Protein AF-A0A3C1UCT9-F1 (afdb_monomer)

Solvent-accessible surface area (backbone atoms only — not comparable to full-atom values): 4901 Å² total; per-residue (Å²): 134,84,51,74,65,57,53,49,52,53,61,64,71,49,53,69,72,54,44,18,51,52,28,13,52,53,47,12,64,74,67,77,45,94,39,89,35,48,86,71,57,16,58,55,52,56,70,70,47,55,69,70,56,48,51,52,51,48,46,50,56,65,66,75,38,59,84,62,68,69,78,85,55,98,83,76,80,84,83,133

Foldseek 3Di:
DDDPVNLVVVLVPDDQVVLQVLLQVQVCVVVVHRDGDGPPVSVVSQVPDDPVVSVVSVCCCPPVDPPPPPPDDPPDDDDD

Sequence (80 aa):
MMTKDDLAEWWSGLAISEKERIASKIASKRAGKAKKVTYPECTVVWNSLDQELQEKVYAHCTDDHGLLLAEYKAGDTYSF

Structure (mmCIF, N/CA/C/O backbone):
data_AF-A0A3C1UCT9-F1
#
_entry.id   AF-A0A3C1UCT9-F1
#
loop_
_atom_site.group_PDB
_atom_site.id
_atom_site.type_symbol
_atom_site.label_atom_id
_atom_site.label_alt_id
_atom_site.label_comp_id
_atom_site.label_asym_id
_atom_site.label_entity_id
_atom_site.label_seq_id
_atom_site.pdbx_PDB_ins_code
_atom_site.Cartn_x
_atom_site.Cartn_y
_atom_site.Cartn_z
_atom_site.occupancy
_atom_site.B_iso_or_equiv
_atom_site.auth_seq_id
_atom_site.auth_comp_id
_atom_site.auth_asym_id
_atom_site.auth_atom_id
_atom_site.pdbx_PDB_model_num
ATOM 1 N N . MET A 1 1 ? 9.789 -14.125 8.478 1.00 74.31 1 MET A N 1
ATOM 2 C CA . MET A 1 1 ? 9.365 -12.762 8.853 1.00 74.31 1 MET A CA 1
ATOM 3 C C . MET A 1 1 ? 10.074 -11.819 7.908 1.00 74.31 1 MET A C 1
ATOM 5 O O . MET A 1 1 ? 11.268 -12.020 7.712 1.00 74.31 1 MET A O 1
ATOM 9 N N . MET A 1 2 ? 9.349 -10.913 7.257 1.00 84.88 2 MET A N 1
ATOM 10 C CA . MET A 1 2 ? 9.960 -9.970 6.321 1.00 84.88 2 MET A CA 1
ATOM 11 C C . MET A 1 2 ? 10.562 -8.810 7.103 1.00 84.88 2 MET A C 1
ATOM 13 O O . MET A 1 2 ? 10.008 -8.371 8.111 1.00 84.88 2 MET A O 1
ATOM 17 N N . THR A 1 3 ? 11.703 -8.305 6.657 1.00 92.62 3 THR A N 1
ATOM 18 C CA . THR A 1 3 ? 12.268 -7.085 7.229 1.00 92.62 3 THR A CA 1
ATOM 19 C C . THR A 1 3 ? 11.511 -5.859 6.717 1.00 92.62 3 THR A C 1
ATOM 21 O O . THR A 1 3 ? 10.783 -5.913 5.722 1.00 92.62 3 THR A O 1
ATOM 24 N N . LYS A 1 4 ? 11.685 -4.717 7.391 1.00 89.19 4 LYS A N 1
ATOM 25 C CA . LYS A 1 4 ? 11.167 -3.442 6.876 1.00 89.19 4 LYS A CA 1
ATOM 26 C C . LYS A 1 4 ? 11.771 -3.073 5.523 1.00 89.19 4 LYS A C 1
ATOM 28 O O . LYS A 1 4 ? 11.074 -2.460 4.719 1.00 89.19 4 LYS A O 1
ATOM 33 N N . ASP A 1 5 ? 13.019 -3.459 5.281 1.00 92.69 5 ASP A N 1
ATOM 34 C CA . ASP A 1 5 ? 13.704 -3.173 4.024 1.00 92.69 5 ASP A CA 1
ATOM 35 C C . ASP A 1 5 ? 13.114 -4.009 2.883 1.00 92.69 5 ASP A C 1
ATOM 37 O O . ASP A 1 5 ? 12.796 -3.443 1.841 1.00 92.69 5 ASP A O 1
ATOM 41 N N . ASP A 1 6 ? 12.814 -5.295 3.112 1.00 93.75 6 ASP A N 1
ATOM 42 C CA . ASP A 1 6 ? 12.152 -6.143 2.104 1.00 93.75 6 ASP A CA 1
ATOM 43 C C . ASP A 1 6 ? 10.763 -5.592 1.717 1.00 93.75 6 ASP A C 1
ATOM 45 O O . ASP A 1 6 ? 10.362 -5.585 0.551 1.00 93.75 6 ASP A O 1
ATOM 49 N N . LEU A 1 7 ? 10.007 -5.097 2.703 1.00 94.31 7 LEU A N 1
ATOM 50 C CA . LEU A 1 7 ? 8.678 -4.509 2.494 1.00 94.31 7 LEU A CA 1
ATOM 51 C C . LEU A 1 7 ? 8.756 -3.153 1.778 1.00 94.31 7 LEU A C 1
ATOM 53 O O . LEU A 1 7 ? 7.881 -2.825 0.970 1.00 94.31 7 LEU A O 1
ATOM 57 N N . ALA A 1 8 ? 9.791 -2.362 2.065 1.00 94.00 8 ALA A N 1
ATOM 58 C CA . ALA A 1 8 ? 10.061 -1.109 1.372 1.00 94.00 8 ALA A CA 1
ATOM 59 C C . ALA A 1 8 ? 10.483 -1.357 -0.081 1.00 94.00 8 ALA A C 1
ATOM 61 O O . ALA A 1 8 ? 9.997 -0.661 -0.975 1.00 94.00 8 ALA A O 1
ATOM 62 N N . GLU A 1 9 ? 11.322 -2.365 -0.324 1.00 95.56 9 GLU A N 1
ATOM 63 C CA . GLU A 1 9 ? 11.724 -2.795 -1.661 1.00 95.56 9 GLU A CA 1
ATOM 64 C C . GLU A 1 9 ? 10.501 -3.229 -2.474 1.00 95.56 9 GLU A C 1
ATOM 66 O O . GLU A 1 9 ? 10.250 -2.667 -3.545 1.00 95.56 9 GLU A O 1
ATOM 71 N N . TRP A 1 10 ? 9.665 -4.114 -1.923 1.00 94.94 10 TRP A N 1
ATOM 72 C CA . TRP A 1 10 ? 8.411 -4.522 -2.557 1.00 94.94 10 TRP A CA 1
ATOM 73 C C . TRP A 1 10 ? 7.517 -3.323 -2.893 1.00 94.94 10 TRP A C 1
ATOM 75 O O . TRP A 1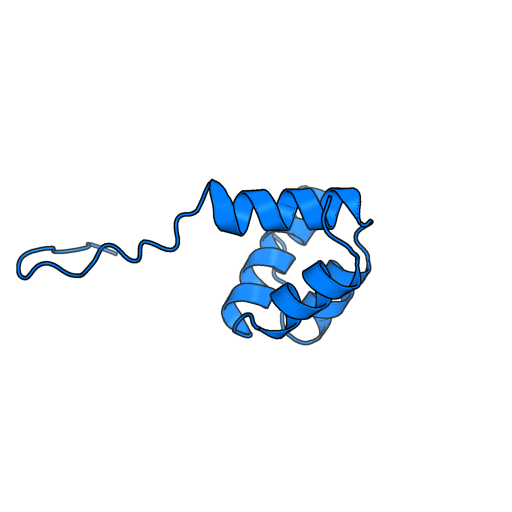 10 ? 7.106 -3.156 -4.042 1.00 94.94 10 TRP A O 1
ATOM 85 N N . TRP A 1 11 ? 7.258 -2.440 -1.921 1.00 95.56 11 TRP A N 1
ATOM 86 C CA . TRP A 1 11 ? 6.433 -1.251 -2.143 1.00 95.56 11 TRP A CA 1
ATOM 87 C C . TRP A 1 11 ? 7.030 -0.317 -3.198 1.00 95.56 11 TRP A C 1
ATOM 89 O O . TRP A 1 11 ? 6.301 0.310 -3.973 1.00 95.56 11 TRP A O 1
ATOM 99 N N . SER A 1 12 ? 8.358 -0.189 -3.242 1.00 94.50 12 SER A N 1
ATOM 100 C CA . SER A 1 12 ? 9.048 0.634 -4.231 1.00 94.50 12 SER A CA 1
ATOM 101 C C . SER A 1 12 ? 8.847 0.101 -5.653 1.00 94.50 12 SER A C 1
ATOM 103 O O . SER A 1 12 ? 8.597 0.915 -6.545 1.00 94.50 12 SER A O 1
ATOM 105 N N . GLY A 1 13 ? 8.829 -1.227 -5.825 1.00 93.50 13 GLY A N 1
ATOM 106 C CA . GLY A 1 13 ? 8.696 -1.912 -7.113 1.00 93.50 13 GLY A CA 1
ATOM 107 C C . GLY A 1 13 ? 7.291 -1.921 -7.726 1.00 93.50 13 GLY A C 1
ATOM 108 O O . GLY A 1 13 ? 7.163 -2.163 -8.923 1.00 93.50 13 GLY A O 1
ATOM 109 N N . LEU A 1 14 ? 6.240 -1.629 -6.953 1.00 92.56 14 LEU A N 1
ATOM 110 C CA . LEU A 1 14 ? 4.869 -1.551 -7.476 1.00 92.56 14 LEU A CA 1
ATOM 111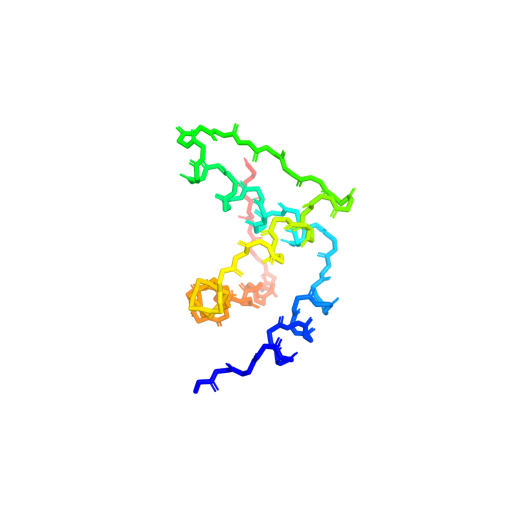 C C . LEU A 1 14 ? 4.677 -0.370 -8.444 1.00 92.56 14 LEU A C 1
ATOM 113 O O . LEU A 1 14 ? 5.277 0.698 -8.279 1.00 92.56 14 LEU A O 1
ATOM 117 N N . ALA A 1 15 ? 3.753 -0.503 -9.397 1.00 95.50 15 ALA A N 1
ATOM 118 C CA . ALA A 1 15 ? 3.310 0.624 -10.212 1.00 95.50 15 ALA A CA 1
ATOM 119 C C . ALA A 1 15 ? 2.522 1.644 -9.369 1.00 95.50 15 ALA A C 1
ATOM 121 O O . ALA A 1 15 ? 1.884 1.299 -8.372 1.00 95.50 15 ALA A O 1
ATOM 122 N N . ILE A 1 16 ? 2.504 2.918 -9.784 1.00 94.25 16 ILE A N 1
ATOM 123 C CA . ILE A 1 16 ? 1.772 3.980 -9.065 1.00 94.25 16 ILE A CA 1
ATOM 124 C C . ILE A 1 16 ? 0.297 3.602 -8.861 1.00 94.25 16 ILE A C 1
ATOM 126 O O . ILE A 1 16 ? -0.213 3.701 -7.748 1.00 94.25 16 ILE A O 1
ATOM 130 N N . SER A 1 17 ? -0.367 3.096 -9.901 1.00 93.25 17 SER A N 1
ATOM 131 C CA . SER A 1 17 ? -1.772 2.674 -9.840 1.00 93.25 17 SER A CA 1
ATOM 132 C C . SER A 1 17 ? -2.024 1.566 -8.810 1.00 93.25 17 SER A C 1
ATOM 134 O O . SER A 1 17 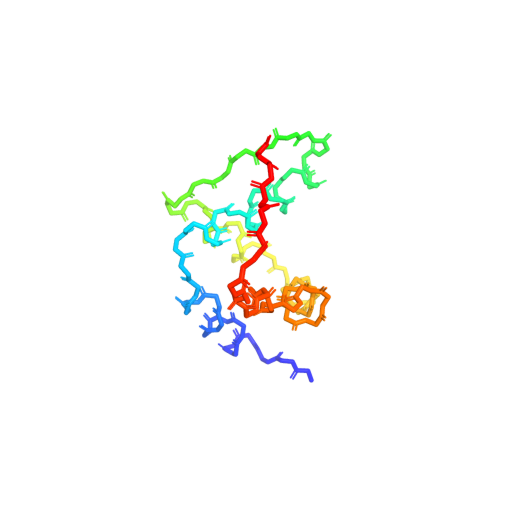? -3.071 1.540 -8.161 1.00 93.25 17 SER A O 1
ATOM 136 N N . GLU A 1 18 ? -1.063 0.665 -8.609 1.00 94.31 18 GLU A N 1
ATOM 137 C CA . GLU A 1 18 ? -1.147 -0.399 -7.608 1.00 94.31 18 GLU A CA 1
ATOM 138 C C . GLU A 1 18 ? -0.983 0.157 -6.195 1.00 94.31 18 GLU A C 1
ATOM 140 O O . GLU A 1 18 ? -1.787 -0.171 -5.316 1.00 94.31 18 GLU A O 1
ATOM 145 N N . LYS A 1 19 ? -0.012 1.059 -5.994 1.00 95.69 19 LYS A N 1
ATOM 146 C CA . LYS A 1 19 ? 0.194 1.766 -4.719 1.00 95.69 19 LYS A CA 1
ATOM 147 C C . LYS A 1 19 ? -1.061 2.535 -4.314 1.00 95.69 19 LYS A C 1
ATOM 149 O O . LYS A 1 19 ? -1.533 2.405 -3.185 1.00 95.69 19 LYS A O 1
ATOM 154 N N . GLU A 1 20 ? -1.649 3.284 -5.243 1.00 96.31 20 GLU A N 1
ATOM 155 C CA . GLU A 1 20 ? -2.894 4.028 -5.025 1.00 96.31 20 GLU A CA 1
ATOM 156 C C . GLU A 1 20 ? -4.069 3.106 -4.685 1.00 96.31 20 GLU A C 1
ATOM 158 O O . GLU A 1 20 ? -4.826 3.382 -3.749 1.00 96.31 20 GLU A O 1
ATOM 163 N N . ARG A 1 21 ? -4.212 1.976 -5.391 1.00 95.50 21 ARG A N 1
ATOM 164 C CA . ARG A 1 21 ? -5.266 0.980 -5.137 1.00 95.50 21 ARG A CA 1
ATOM 165 C C . ARG A 1 21 ? -5.150 0.385 -3.735 1.00 95.50 21 ARG A C 1
ATOM 167 O O . ARG A 1 21 ? -6.144 0.338 -3.005 1.00 95.50 21 ARG A O 1
ATOM 174 N N . ILE A 1 22 ? -3.953 -0.057 -3.354 1.00 95.50 22 ILE A N 1
ATOM 175 C CA . ILE A 1 22 ? -3.683 -0.657 -2.040 1.00 95.50 22 ILE A CA 1
ATOM 176 C C . ILE A 1 22 ? -3.910 0.382 -0.936 1.00 95.50 22 ILE A C 1
ATOM 178 O O . ILE A 1 22 ? -4.695 0.142 -0.015 1.00 95.50 22 ILE A O 1
ATOM 182 N N . ALA A 1 23 ? -3.320 1.573 -1.065 1.00 96.31 23 ALA A N 1
ATOM 183 C CA . ALA A 1 23 ? -3.474 2.648 -0.089 1.00 96.31 23 ALA A CA 1
ATOM 184 C C . ALA A 1 23 ? -4.931 3.114 0.055 1.00 96.31 23 ALA A C 1
ATOM 186 O O . ALA A 1 23 ? -5.384 3.362 1.172 1.00 96.31 23 ALA A O 1
ATOM 187 N N . SER A 1 24 ? -5.694 3.181 -1.040 1.00 95.06 24 SER A N 1
ATOM 188 C CA . SER A 1 24 ? -7.124 3.517 -1.006 1.00 95.06 24 SER A CA 1
ATOM 189 C C . SER A 1 24 ? -7.940 2.463 -0.255 1.00 95.06 24 SER A C 1
ATOM 191 O O . SER A 1 24 ? -8.792 2.819 0.560 1.00 95.06 24 SER A O 1
ATOM 193 N N . LYS A 1 25 ? -7.664 1.164 -0.455 1.00 94.38 25 LYS A N 1
ATOM 194 C CA . LYS A 1 25 ? -8.311 0.082 0.313 1.00 94.38 25 LYS A CA 1
ATOM 195 C C . LYS A 1 25 ? -7.996 0.194 1.808 1.00 94.38 25 LYS A C 1
ATOM 197 O O . LYS A 1 25 ? -8.911 0.142 2.631 1.00 94.38 25 LYS A O 1
ATOM 202 N N . ILE A 1 26 ? -6.726 0.412 2.154 1.00 94.75 26 ILE A N 1
ATOM 203 C CA . ILE A 1 26 ? -6.275 0.605 3.542 1.00 94.75 26 ILE A CA 1
ATOM 204 C C . ILE A 1 26 ? -6.988 1.805 4.175 1.00 94.75 26 ILE A C 1
ATOM 206 O O . ILE A 1 26 ? -7.581 1.693 5.250 1.00 94.75 26 ILE A O 1
ATOM 210 N N . ALA A 1 27 ? -6.957 2.955 3.499 1.00 94.38 27 ALA A N 1
ATOM 211 C CA . ALA A 1 27 ? -7.550 4.190 3.988 1.00 94.38 27 ALA A CA 1
ATOM 212 C C . ALA A 1 27 ? -9.072 4.082 4.123 1.00 94.38 27 ALA A C 1
ATOM 214 O O . ALA A 1 27 ? -9.630 4.584 5.098 1.00 94.38 27 ALA A O 1
ATOM 215 N N . SER A 1 28 ? -9.733 3.386 3.195 1.00 93.88 28 SER A N 1
ATOM 216 C CA . SER A 1 28 ? -11.174 3.143 3.257 1.00 93.88 28 SER A CA 1
ATOM 217 C C . SER A 1 28 ? -11.552 2.274 4.455 1.00 93.88 28 SER A C 1
ATOM 219 O O . SER A 1 28 ? -12.479 2.607 5.191 1.00 93.88 28 SER A O 1
ATOM 221 N N . LYS A 1 29 ? -10.793 1.196 4.705 1.00 92.69 29 LYS A N 1
ATOM 222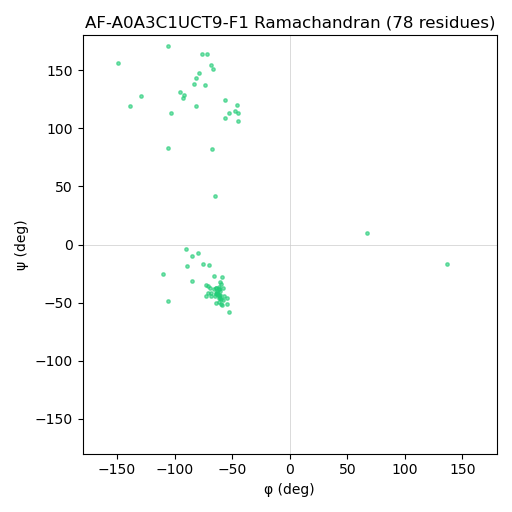 C CA . LYS A 1 29 ? -11.011 0.302 5.851 1.00 92.69 29 LYS A CA 1
ATOM 223 C C . LYS A 1 29 ? -10.812 1.028 7.183 1.00 92.69 29 LYS A C 1
ATOM 225 O O . LYS A 1 29 ? -11.632 0.878 8.079 1.00 92.69 29 LYS A O 1
ATOM 230 N N . ARG A 1 30 ? -9.768 1.859 7.298 1.00 91.50 30 ARG A N 1
ATOM 231 C CA . ARG A 1 30 ? -9.505 2.683 8.494 1.00 91.50 30 ARG A CA 1
ATOM 232 C C . ARG A 1 30 ? -10.581 3.746 8.732 1.00 91.50 30 ARG A C 1
ATOM 234 O O . ARG A 1 30 ? -10.924 4.015 9.875 1.00 91.50 30 ARG A O 1
ATOM 241 N 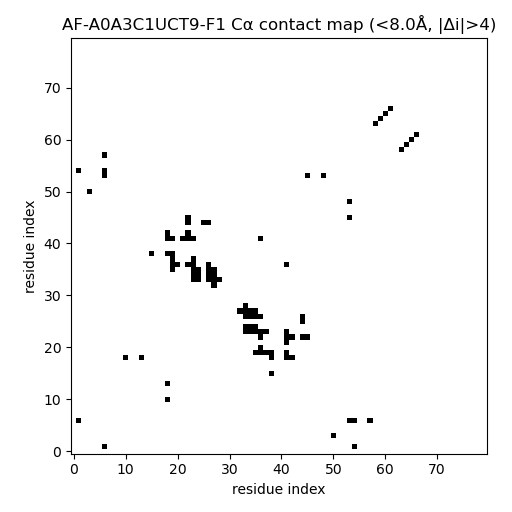N . ALA A 1 31 ? -11.098 4.357 7.666 1.00 91.69 31 ALA A N 1
ATOM 242 C CA . ALA A 1 31 ? -12.094 5.423 7.756 1.00 91.69 31 ALA A CA 1
ATOM 243 C C . ALA A 1 31 ? -13.545 4.920 7.865 1.00 91.69 31 ALA A C 1
ATOM 245 O O . ALA A 1 31 ? -14.444 5.734 8.068 1.00 91.69 31 ALA A O 1
ATOM 246 N N . GLY A 1 32 ? -13.794 3.620 7.661 1.00 93.81 32 GLY A N 1
ATOM 247 C CA . GLY A 1 32 ? -15.142 3.042 7.608 1.00 93.81 32 GLY A CA 1
ATOM 248 C C . GLY A 1 32 ? -15.982 3.493 6.404 1.00 93.81 32 GLY A C 1
ATOM 249 O O . GLY A 1 32 ? -17.182 3.240 6.363 1.00 93.81 32 GLY A O 1
ATOM 250 N N . LYS A 1 33 ? -15.378 4.176 5.425 1.00 91.19 33 LYS A N 1
ATOM 251 C CA . LYS A 1 33 ? -16.035 4.676 4.209 1.00 91.19 33 LYS A CA 1
ATOM 252 C C . LYS A 1 33 ? -15.056 4.711 3.047 1.00 91.19 33 LYS A C 1
ATOM 254 O O . LYS A 1 33 ? -13.854 4.836 3.267 1.00 91.19 33 LYS A O 1
ATOM 259 N N . ALA A 1 34 ? -15.565 4.657 1.818 1.00 92.81 34 ALA A N 1
ATOM 260 C CA . ALA A 1 34 ? -14.733 4.749 0.624 1.00 92.81 34 ALA A CA 1
ATOM 261 C C . ALA A 1 34 ? -13.893 6.039 0.632 1.00 92.81 34 ALA A C 1
ATOM 263 O O . ALA A 1 34 ? -14.419 7.148 0.750 1.00 92.81 34 ALA A O 1
ATOM 264 N N . LYS A 1 35 ? -12.576 5.880 0.513 1.00 94.50 35 LYS A N 1
ATOM 265 C CA . LYS A 1 35 ? -11.597 6.962 0.450 1.00 94.50 35 LYS A CA 1
ATOM 266 C C . LYS A 1 35 ? -10.550 6.628 -0.605 1.00 94.50 35 LYS A C 1
ATOM 268 O O . LYS A 1 35 ? -9.831 5.638 -0.485 1.00 94.50 35 LYS A O 1
ATOM 273 N N . LYS A 1 36 ? -10.453 7.488 -1.619 1.00 94.75 36 LYS A N 1
ATOM 274 C CA . LYS A 1 36 ? -9.398 7.425 -2.630 1.00 94.75 36 LYS A CA 1
ATOM 275 C C . LYS A 1 36 ? -8.141 8.118 -2.105 1.00 94.75 36 LYS A C 1
ATOM 277 O O . LYS A 1 36 ? -8.232 9.173 -1.480 1.00 94.75 36 LYS A O 1
ATOM 282 N N . VAL A 1 37 ? -6.991 7.508 -2.351 1.00 95.38 37 VAL A N 1
ATOM 283 C CA . VAL A 1 37 ? -5.663 8.034 -2.035 1.00 95.38 37 VAL A CA 1
ATOM 284 C C . VAL A 1 37 ? -4.818 7.938 -3.297 1.00 95.38 37 VAL A C 1
ATOM 286 O O . VAL A 1 37 ? -4.747 6.874 -3.908 1.00 95.38 37 VAL A O 1
ATOM 289 N N . THR A 1 38 ? -4.211 9.054 -3.680 1.00 96.38 38 THR A N 1
ATOM 290 C CA . THR A 1 38 ? -3.376 9.196 -4.876 1.00 96.38 38 THR A CA 1
ATOM 291 C C . THR A 1 38 ? -1.901 9.262 -4.508 1.00 96.38 38 THR A C 1
ATOM 293 O O . THR A 1 38 ? -1.548 9.332 -3.332 1.00 96.38 38 THR A O 1
ATOM 296 N N . TYR A 1 39 ? -1.025 9.208 -5.499 1.00 91.81 39 TYR A N 1
ATOM 297 C CA . TYR A 1 39 ? 0.381 9.526 -5.317 1.00 91.81 39 TYR A CA 1
ATOM 298 C C . TYR A 1 39 ? 0.573 11.046 -5.150 1.00 91.81 39 TYR A C 1
ATOM 300 O O . TYR A 1 39 ? -0.018 11.805 -5.920 1.00 91.81 39 TYR A O 1
ATOM 308 N N . PRO A 1 40 ? 1.423 11.505 -4.209 1.00 95.56 40 PRO A N 1
ATOM 309 C CA . PRO A 1 40 ? 2.324 10.723 -3.353 1.00 95.56 40 PRO A CA 1
ATOM 310 C C . PRO A 1 40 ? 1.720 10.264 -2.013 1.00 95.56 40 PRO A C 1
ATOM 312 O O . PRO A 1 40 ? 2.378 9.525 -1.273 1.00 95.56 40 PRO A O 1
ATOM 315 N N . GLU A 1 41 ? 0.487 10.657 -1.675 1.00 96.94 41 GLU A N 1
ATOM 316 C CA . GLU A 1 41 ? -0.145 10.350 -0.382 1.00 96.94 41 GLU A CA 1
ATOM 317 C C . GLU A 1 41 ? -0.254 8.845 -0.099 1.00 96.94 41 GLU A C 1
ATOM 319 O O . GLU A 1 41 ? -0.219 8.425 1.060 1.00 96.94 41 GLU A O 1
ATOM 324 N N . CYS A 1 42 ? -0.340 8.008 -1.135 1.00 95.38 42 CYS A N 1
ATOM 325 C CA . CYS A 1 42 ? -0.386 6.554 -0.999 1.00 95.38 42 CYS A CA 1
ATOM 326 C C . CYS A 1 42 ? 0.838 6.001 -0.257 1.00 95.38 42 CYS A C 1
ATOM 328 O O . CYS A 1 42 ? 0.706 5.102 0.573 1.00 95.38 42 CYS A O 1
ATOM 330 N N . THR A 1 43 ? 2.015 6.585 -0.493 1.00 96.12 43 THR A N 1
ATOM 331 C CA . THR A 1 43 ? 3.263 6.195 0.173 1.00 96.12 43 THR A CA 1
ATOM 332 C C . THR A 1 43 ? 3.275 6.644 1.630 1.00 96.12 43 THR A C 1
ATOM 334 O O . THR A 1 43 ? 3.758 5.918 2.493 1.00 96.12 43 THR A O 1
ATOM 337 N N . VAL A 1 44 ? 2.675 7.797 1.942 1.00 97.25 44 VAL 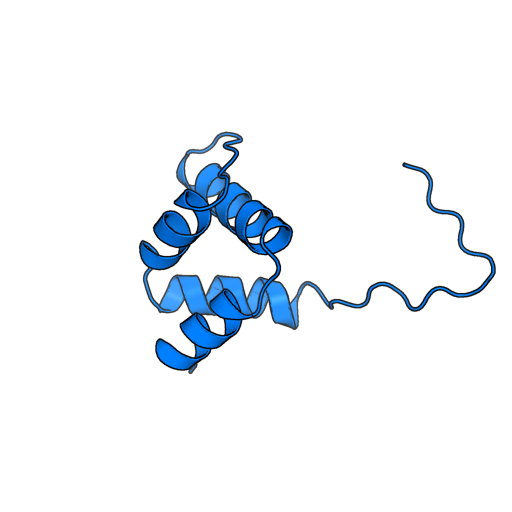A N 1
ATOM 338 C CA . VAL A 1 44 ? 2.500 8.245 3.334 1.00 97.25 44 VAL A CA 1
ATOM 339 C C . VAL A 1 44 ? 1.589 7.280 4.094 1.00 97.25 44 VAL A C 1
ATOM 341 O O . VAL A 1 44 ? 1.894 6.897 5.222 1.00 97.25 44 VAL A O 1
ATOM 344 N N . VAL A 1 45 ? 0.496 6.830 3.467 1.00 96.12 45 VAL A N 1
ATOM 345 C CA . VAL A 1 45 ? -0.403 5.828 4.060 1.00 96.12 45 VAL A CA 1
ATOM 346 C C . VAL A 1 45 ? 0.337 4.519 4.326 1.00 96.12 45 VAL A C 1
ATOM 348 O O . VAL A 1 45 ? 0.219 3.991 5.431 1.00 96.12 45 VAL A O 1
ATOM 351 N N . TRP A 1 46 ? 1.123 4.027 3.367 1.00 96.38 46 TRP A N 1
ATOM 352 C CA . TRP A 1 46 ? 1.938 2.821 3.538 1.00 96.38 46 TRP A CA 1
ATOM 353 C C . TRP A 1 46 ? 2.951 2.941 4.683 1.00 96.38 46 TRP A C 1
ATOM 355 O O . TRP A 1 46 ? 3.014 2.070 5.548 1.00 96.38 46 TRP A O 1
ATOM 365 N N . ASN A 1 47 ? 3.686 4.052 4.747 1.00 95.81 47 ASN A N 1
ATOM 366 C CA . ASN A 1 47 ? 4.697 4.288 5.782 1.00 95.81 47 ASN A CA 1
ATOM 367 C C . ASN A 1 47 ? 4.093 4.520 7.178 1.00 95.81 47 ASN A C 1
ATOM 369 O O . ASN A 1 47 ? 4.795 4.407 8.177 1.00 95.81 47 ASN A O 1
ATOM 373 N N . SER A 1 48 ? 2.796 4.841 7.258 1.00 96.25 48 SER A N 1
ATOM 374 C CA . SER A 1 48 ? 2.058 4.959 8.525 1.00 96.25 48 SER A CA 1
ATOM 375 C C . SER A 1 48 ? 1.616 3.616 9.117 1.00 96.25 48 SER A C 1
ATOM 377 O O . SER A 1 48 ? 1.012 3.584 10.191 1.00 96.25 48 SER A O 1
ATOM 379 N N . LEU A 1 49 ? 1.799 2.514 8.387 1.00 94.81 49 LEU A N 1
ATOM 380 C CA . LEU A 1 49 ? 1.513 1.175 8.888 1.00 94.81 49 LEU A CA 1
ATOM 381 C C . LEU A 1 49 ? 2.648 0.704 9.805 1.00 94.81 49 LEU A C 1
ATOM 383 O O . LEU A 1 49 ? 3.815 1.021 9.578 1.00 94.81 49 LEU A O 1
ATOM 387 N N . ASP A 1 50 ? 2.310 -0.090 10.819 1.00 95.44 50 ASP A N 1
ATOM 388 C CA . ASP A 1 50 ? 3.315 -0.903 11.499 1.00 95.44 50 ASP A CA 1
ATOM 389 C C . ASP A 1 50 ? 3.772 -2.062 10.594 1.00 95.44 50 ASP A C 1
ATOM 391 O O . ASP A 1 50 ? 3.141 -2.382 9.582 1.00 95.44 50 ASP A O 1
ATOM 395 N N . GLN A 1 51 ? 4.900 -2.678 10.947 1.00 93.94 51 GLN A N 1
ATOM 396 C CA . GLN A 1 51 ? 5.491 -3.751 10.146 1.00 93.94 51 GLN A CA 1
ATOM 397 C C . GLN A 1 51 ? 4.550 -4.956 10.030 1.00 93.94 51 GLN A C 1
ATOM 399 O O . GLN A 1 51 ? 4.433 -5.526 8.954 1.00 93.94 51 GLN A O 1
ATOM 404 N N . GLU A 1 52 ? 3.828 -5.308 11.095 1.00 93.88 52 GLU A N 1
ATOM 405 C CA . GLU A 1 52 ? 2.905 -6.449 11.089 1.00 93.88 52 GLU A CA 1
ATOM 406 C C . GLU A 1 52 ? 1.757 -6.248 10.082 1.00 93.88 52 GLU A C 1
ATOM 408 O O . GLU A 1 52 ? 1.385 -7.163 9.346 1.00 93.88 52 GLU A O 1
ATOM 413 N N . LEU A 1 53 ? 1.191 -5.040 10.001 1.00 93.44 53 LEU A N 1
ATOM 414 C CA . LEU A 1 53 ? 0.179 -4.712 9.000 1.00 93.44 53 LEU A CA 1
ATOM 415 C C . LEU A 1 53 ? 0.766 -4.657 7.592 1.00 93.44 53 LEU A C 1
ATOM 417 O O . LEU A 1 53 ? 0.088 -5.080 6.656 1.00 93.44 53 LEU A O 1
ATOM 421 N N . GLN A 1 54 ? 1.993 -4.161 7.427 1.00 94.75 54 GLN A N 1
ATOM 422 C CA . GLN A 1 54 ? 2.676 -4.203 6.133 1.00 94.75 54 GLN A CA 1
ATOM 423 C C . GLN A 1 54 ? 2.877 -5.647 5.663 1.00 94.75 54 GLN A C 1
ATOM 425 O O . GLN A 1 54 ? 2.547 -5.947 4.520 1.00 94.75 54 GLN A O 1
ATOM 430 N N . GLU A 1 55 ? 3.306 -6.552 6.545 1.00 93.31 55 GLU A N 1
ATOM 431 C CA . GLU A 1 55 ? 3.432 -7.984 6.252 1.00 93.31 55 GLU A CA 1
ATOM 432 C C . GLU A 1 55 ? 2.088 -8.613 5.870 1.00 93.31 55 GLU A C 1
ATOM 434 O O . GLU A 1 55 ? 2.008 -9.348 4.889 1.00 93.31 55 GLU A O 1
ATOM 439 N N . LYS A 1 56 ? 1.003 -8.290 6.587 1.00 91.31 56 LYS A N 1
ATOM 440 C CA . LYS A 1 56 ? -0.344 -8.786 6.252 1.00 91.31 56 LYS A CA 1
ATOM 441 C C . LYS A 1 56 ? -0.822 -8.292 4.891 1.00 91.31 56 LYS A C 1
ATOM 443 O O . LYS A 1 56 ? -1.442 -9.048 4.148 1.00 91.31 56 LYS A O 1
ATOM 448 N N . VAL A 1 57 ? -0.569 -7.024 4.564 1.00 91.88 57 VAL A N 1
ATOM 449 C CA . VAL A 1 57 ? -0.931 -6.463 3.256 1.00 91.88 57 VAL A CA 1
ATOM 450 C C . VAL A 1 57 ? -0.081 -7.086 2.160 1.00 91.88 57 VAL A C 1
ATOM 452 O O . VAL A 1 57 ? -0.644 -7.461 1.136 1.00 91.88 57 VAL A O 1
ATOM 455 N N . TYR A 1 58 ? 1.227 -7.226 2.384 1.00 91.38 58 TYR A N 1
ATOM 456 C CA . TYR A 1 58 ? 2.132 -7.928 1.483 1.00 91.38 58 TYR A CA 1
ATOM 457 C C . TYR A 1 58 ? 1.596 -9.329 1.195 1.00 91.38 58 TYR A C 1
ATOM 459 O O . TYR A 1 58 ? 1.257 -9.603 0.052 1.00 91.38 58 TYR A O 1
ATOM 467 N N . ALA A 1 59 ? 1.394 -10.152 2.230 1.00 89.94 59 ALA A N 1
ATOM 468 C CA . ALA A 1 59 ? 0.900 -11.519 2.093 1.00 89.94 59 ALA A CA 1
ATOM 469 C C . ALA A 1 59 ? -0.449 -11.571 1.362 1.00 89.94 59 ALA A C 1
ATOM 471 O O . ALA A 1 59 ? -0.624 -12.337 0.429 1.00 89.94 59 ALA A O 1
ATOM 472 N N . HIS A 1 60 ? -1.396 -10.691 1.683 1.00 87.06 60 HIS A N 1
ATOM 473 C CA . HIS A 1 60 ? -2.677 -10.649 0.973 1.00 87.06 60 HIS A CA 1
ATOM 474 C C . HIS A 1 60 ? -2.556 -10.228 -0.508 1.00 87.06 60 HIS A C 1
ATOM 476 O O . HIS A 1 60 ? -3.404 -10.559 -1.341 1.00 87.06 60 HIS A O 1
ATOM 482 N N . CYS A 1 61 ? -1.532 -9.449 -0.850 1.00 85.50 61 CYS A N 1
ATOM 483 C CA . CYS A 1 61 ? -1.290 -8.999 -2.217 1.00 85.50 61 CYS A CA 1
ATOM 484 C C . CYS A 1 61 ? -0.410 -9.968 -3.018 1.00 85.50 61 CYS A C 1
ATOM 486 O O . CYS A 1 61 ? -0.411 -9.867 -4.240 1.00 85.50 61 CYS A O 1
ATOM 488 N N . THR A 1 62 ? 0.326 -10.867 -2.359 1.00 82.25 62 THR A N 1
ATOM 489 C CA . THR A 1 62 ? 1.241 -11.826 -2.998 1.00 82.25 62 THR A CA 1
ATOM 490 C C . THR A 1 62 ? 0.770 -13.282 -2.924 1.00 82.25 62 THR A C 1
ATOM 492 O O . THR A 1 62 ? 1.132 -14.055 -3.804 1.00 82.25 62 THR A O 1
ATOM 495 N N . ASP A 1 63 ? -0.048 -13.644 -1.933 1.00 68.06 63 ASP A N 1
ATOM 496 C CA . ASP A 1 63 ? -0.528 -15.011 -1.661 1.00 68.06 63 ASP A CA 1
ATOM 497 C C . ASP A 1 63 ? -2.008 -15.191 -2.076 1.00 68.06 63 ASP A C 1
ATOM 499 O O . ASP A 1 63 ? -2.343 -16.104 -2.825 1.00 68.06 63 ASP A O 1
ATOM 503 N N . ASP A 1 64 ? -2.898 -14.266 -1.681 1.00 52.41 64 ASP A N 1
ATOM 504 C CA . ASP A 1 64 ? -4.351 -14.348 -1.969 1.00 52.41 64 ASP A CA 1
ATOM 505 C C . ASP A 1 64 ? -4.746 -13.793 -3.345 1.00 52.41 64 ASP A C 1
ATOM 507 O O . ASP A 1 64 ? -5.708 -14.238 -3.973 1.00 52.41 64 ASP A O 1
ATOM 511 N N . HIS A 1 65 ? -4.017 -12.789 -3.823 1.00 50.06 65 HIS A N 1
ATOM 512 C CA . HIS A 1 65 ? -4.149 -12.296 -5.183 1.00 50.06 65 HIS A CA 1
ATOM 513 C C . HIS A 1 65 ? -2.943 -12.786 -5.951 1.00 50.06 65 HIS A C 1
ATOM 515 O O . HIS A 1 65 ? -1.979 -12.049 -6.146 1.00 50.06 65 HIS A O 1
ATOM 521 N N . GLY A 1 66 ? -3.017 -14.030 -6.422 1.00 42.81 66 GLY A N 1
ATOM 522 C CA . GLY A 1 66 ? -2.222 -14.409 -7.570 1.00 42.81 66 GLY A CA 1
ATOM 523 C C . GLY A 1 66 ? -2.363 -13.295 -8.602 1.00 42.81 66 GLY A C 1
ATOM 524 O O . GLY A 1 66 ? -3.428 -13.110 -9.189 1.00 42.81 66 GLY A O 1
ATOM 525 N N . LEU A 1 67 ? -1.275 -12.577 -8.868 1.00 45.28 67 LEU A N 1
ATOM 526 C CA . LEU A 1 67 ? -1.059 -11.889 -10.136 1.00 45.28 67 LEU A CA 1
ATOM 527 C C . LEU A 1 67 ? -0.934 -12.927 -11.269 1.00 45.28 67 LEU A C 1
ATOM 529 O O . LEU A 1 67 ? -0.136 -12.777 -12.183 1.00 45.28 67 LEU A O 1
ATOM 533 N N . LEU A 1 68 ? -1.773 -13.964 -11.254 1.00 43.00 68 LEU A N 1
ATOM 534 C CA . LEU A 1 68 ? -2.380 -14.461 -12.463 1.00 43.00 68 LEU A CA 1
ATOM 535 C C . LEU A 1 68 ? -3.335 -13.348 -12.913 1.00 43.00 68 LEU A C 1
ATOM 537 O O . LEU A 1 68 ? -4.549 -13.408 -12.729 1.00 43.00 68 LEU A O 1
ATOM 541 N N . LEU A 1 69 ? -2.781 -12.345 -13.603 1.00 43.53 69 LEU A N 1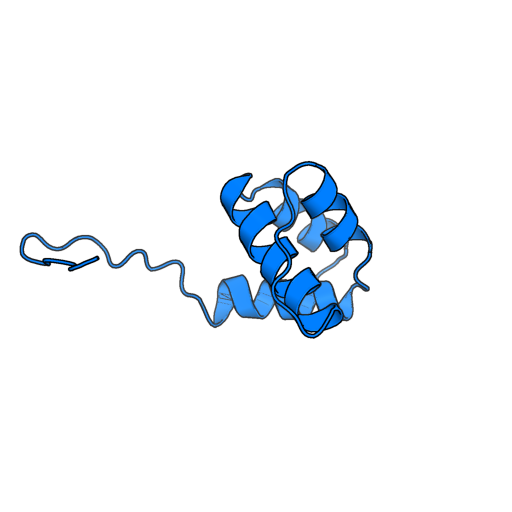
ATOM 542 C CA . LEU A 1 69 ? -3.364 -12.066 -14.909 1.00 43.53 69 LEU A CA 1
ATOM 543 C C . LEU A 1 69 ? -3.526 -13.450 -15.532 1.00 43.53 69 LEU A C 1
ATOM 545 O O . LEU A 1 69 ? -2.516 -14.109 -15.779 1.00 43.53 69 LEU A O 1
ATOM 549 N N . ALA A 1 70 ? -4.762 -13.951 -15.617 1.00 47.25 70 ALA A N 1
ATOM 550 C CA . ALA A 1 70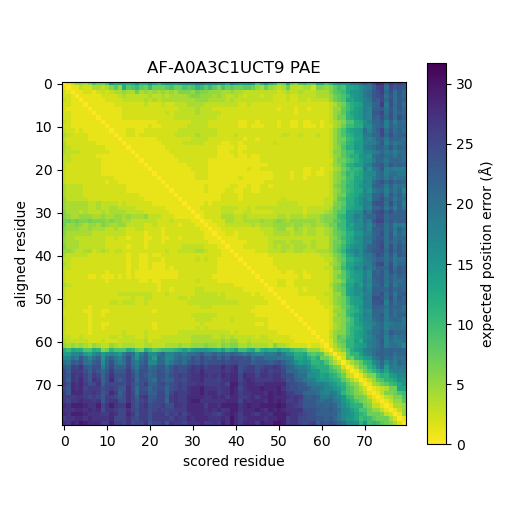 ? -5.021 -15.186 -16.331 1.00 47.25 70 ALA A CA 1
ATOM 551 C C . ALA A 1 70 ? -4.258 -15.056 -17.650 1.00 47.25 70 ALA A C 1
ATOM 553 O O . ALA A 1 70 ? -4.449 -14.059 -18.352 1.00 47.25 70 ALA A O 1
ATOM 554 N N . GLU A 1 71 ? -3.309 -15.963 -17.910 1.00 42.81 71 GLU A N 1
ATOM 555 C CA . GLU A 1 71 ? -2.651 -16.012 -19.209 1.00 42.81 71 GLU A CA 1
ATOM 556 C C . GLU A 1 71 ? -3.770 -15.948 -20.237 1.00 42.81 71 GLU A C 1
ATOM 558 O O . GLU A 1 71 ? -4.637 -16.824 -20.257 1.00 42.81 71 GLU A O 1
ATOM 563 N N . TYR A 1 72 ? -3.805 -14.868 -21.015 1.00 46.00 72 TYR A N 1
ATOM 564 C CA . TYR A 1 72 ? -4.793 -14.699 -22.061 1.00 46.00 72 TYR A CA 1
ATOM 565 C C . TYR A 1 72 ? -4.756 -15.952 -22.937 1.00 46.00 72 TYR A C 1
ATOM 567 O O . TYR A 1 72 ? -3.761 -16.221 -23.615 1.00 46.00 72 TYR A O 1
ATOM 575 N N . LYS A 1 73 ? -5.837 -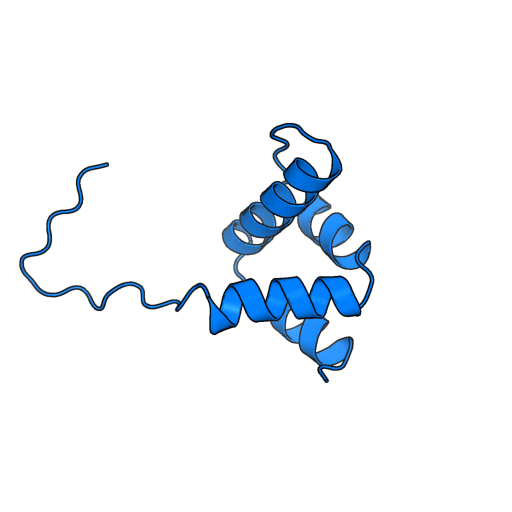16.733 -22.914 1.00 50.44 73 LYS A N 1
ATOM 576 C CA . LYS A 1 73 ? -6.077 -17.776 -23.903 1.00 50.44 73 LYS A CA 1
ATOM 577 C C . LYS A 1 73 ? -6.971 -17.168 -24.968 1.00 50.44 73 LYS A C 1
ATOM 579 O O . LYS A 1 73 ? -7.970 -16.520 -24.662 1.00 50.44 73 LYS A O 1
ATOM 584 N N . ALA A 1 74 ? -6.592 -17.345 -26.231 1.00 40.50 74 ALA A N 1
ATOM 585 C CA . ALA A 1 74 ? -7.402 -16.882 -27.348 1.00 40.50 74 ALA A CA 1
ATOM 586 C C . ALA A 1 74 ? -8.813 -17.491 -27.237 1.00 40.50 74 ALA A C 1
ATOM 588 O O . ALA A 1 74 ? -8.976 -18.697 -27.413 1.00 40.50 74 ALA A O 1
ATOM 589 N N . GLY A 1 75 ? -9.804 -16.657 -26.904 1.00 58.22 75 GLY A N 1
ATOM 590 C CA . GLY A 1 75 ? -11.195 -17.074 -26.699 1.00 58.22 75 GLY A CA 1
ATOM 591 C C . GLY A 1 75 ? -11.900 -16.460 -25.486 1.00 58.22 75 GLY A C 1
ATOM 592 O O . GLY A 1 75 ? -13.128 -16.472 -25.459 1.00 58.22 75 GLY A O 1
ATOM 593 N N . ASP A 1 76 ? -11.177 -15.888 -24.520 1.00 47.06 76 ASP A N 1
ATOM 594 C CA . ASP A 1 76 ? -11.817 -15.331 -23.322 1.00 47.06 76 ASP A CA 1
ATOM 595 C C . ASP A 1 76 ? -12.392 -13.924 -23.569 1.00 47.06 76 ASP A C 1
ATOM 597 O O . ASP A 1 76 ? -11.674 -12.973 -23.883 1.00 47.06 76 ASP A O 1
ATOM 601 N N . THR A 1 77 ? -13.710 -13.776 -23.405 1.00 47.09 77 THR A N 1
ATOM 602 C CA . THR A 1 77 ? -14.413 -12.484 -23.430 1.00 47.09 77 THR A CA 1
ATOM 603 C C . THR A 1 77 ? -14.757 -12.045 -22.013 1.00 47.09 77 THR A C 1
ATOM 605 O O . THR A 1 77 ? -15.621 -12.643 -21.370 1.00 47.09 77 THR A O 1
ATOM 608 N N . TYR A 1 78 ? -14.134 -10.966 -21.542 1.00 52.38 78 TYR A N 1
ATOM 609 C CA . TYR A 1 78 ? -14.529 -10.304 -20.301 1.00 52.38 78 TYR A CA 1
ATOM 610 C C . TYR A 1 78 ? -15.521 -9.179 -20.608 1.00 52.38 78 TYR A C 1
ATOM 612 O O . TYR A 1 78 ? -15.254 -8.314 -21.440 1.00 52.38 78 TYR A O 1
ATOM 620 N N . SER A 1 79 ? -16.677 -9.213 -19.947 1.00 45.19 79 SER A N 1
ATOM 621 C CA . SER A 1 79 ? -17.659 -8.123 -19.976 1.00 45.19 79 SER A CA 1
ATOM 622 C C . SER A 1 79 ? -17.372 -7.180 -18.806 1.00 45.19 79 SER A C 1
ATOM 624 O O . SER A 1 79 ? -17.209 -7.656 -17.681 1.00 45.19 79 SER A O 1
ATOM 626 N N . PHE A 1 80 ? -17.254 -5.882 -19.100 1.00 43.06 80 PHE A N 1
ATOM 627 C CA . PHE A 1 80 ? -17.017 -4.804 -18.131 1.00 43.06 80 PHE A CA 1
ATOM 628 C C . PHE A 1 80 ? -18.256 -4.490 -17.289 1.00 43.06 80 PHE A C 1
ATOM 630 O O . PHE A 1 80 ? -19.377 -4.592 -17.840 1.00 43.06 80 PHE A O 1
#

Mean predicted aligned error: 8.74 Å

Radius of gyration: 14.54 Å; Cα contacts (8 Å, |Δi|>4): 51; chains: 1; bounding box: 31×28×39 Å

pLDDT: mean 83.1, std 19.41, range [40.5, 97.25]

Secondary structure (DSSP, 8-state):
---HHHHHHHHHHS-HHHHHHHHHHHHHHHHTS-----TTHHHHHHHTS-HHHHHHHHHIIIIIS--------TT-----

Nearest PDB structures (foldseek):
  8cjh-assembly2_F  TM=4.652E-01  e=6.712E+00  Escherichia coli